Protein AF-A0A955I7Q6-F1 (afdb_monomer)

Structure (mmCIF, N/CA/C/O backbone):
data_AF-A0A955I7Q6-F1
#
_entry.id   AF-A0A955I7Q6-F1
#
loop_
_atom_site.group_PDB
_atom_site.id
_atom_site.type_symbol
_atom_site.label_atom_id
_atom_site.label_alt_id
_atom_site.label_comp_id
_atom_site.label_asym_id
_atom_site.label_entity_id
_atom_site.label_seq_id
_atom_site.pdbx_PDB_ins_code
_atom_site.Cartn_x
_atom_site.Cartn_y
_atom_site.Cartn_z
_atom_site.occupancy
_atom_site.B_iso_or_equiv
_atom_site.auth_seq_id
_atom_site.auth_comp_id
_atom_site.auth_asym_id
_atom_site.auth_atom_id
_atom_site.pdbx_PDB_model_num
ATOM 1 N N . MET A 1 1 ? -6.941 -3.533 18.475 1.00 47.69 1 MET A N 1
ATOM 2 C CA . MET A 1 1 ? -6.104 -4.207 17.464 1.00 47.69 1 MET A CA 1
ATOM 3 C C . MET A 1 1 ? -6.294 -3.415 16.191 1.00 47.69 1 MET A C 1
ATOM 5 O O . MET A 1 1 ? -7.362 -3.491 15.616 1.00 47.69 1 MET A O 1
ATOM 9 N N . GLU A 1 2 ? -5.343 -2.567 15.825 1.00 57.03 2 GLU A N 1
ATOM 10 C CA . GLU A 1 2 ? -5.448 -1.758 14.606 1.00 57.03 2 GLU A CA 1
ATOM 11 C C . GLU A 1 2 ? -4.937 -2.602 13.427 1.00 57.03 2 GLU A C 1
ATOM 13 O O . GLU A 1 2 ? -3.732 -2.698 13.203 1.00 57.03 2 GLU A O 1
ATOM 18 N N . GLN A 1 3 ? -5.847 -3.310 12.743 1.00 67.56 3 GLN A N 1
ATOM 19 C CA . GLN A 1 3 ? -5.554 -4.123 11.544 1.00 67.56 3 GLN A CA 1
ATOM 20 C C . GLN A 1 3 ? -5.811 -3.358 10.235 1.00 67.56 3 GLN A C 1
ATOM 22 O O . GLN A 1 3 ? -5.992 -3.937 9.173 1.00 67.56 3 GLN A O 1
ATOM 27 N N . ASN A 1 4 ? -5.819 -2.033 10.295 1.00 81.69 4 ASN A N 1
ATOM 28 C CA . ASN A 1 4 ? -5.998 -1.155 9.146 1.00 81.69 4 ASN A CA 1
ATOM 29 C C . ASN A 1 4 ? -4.679 -0.837 8.425 1.00 81.69 4 ASN A C 1
ATOM 31 O O . ASN A 1 4 ? -4.695 -0.203 7.376 1.00 81.69 4 ASN A O 1
ATOM 35 N N . LYS A 1 5 ? -3.524 -1.259 8.953 1.00 87.31 5 LYS A N 1
ATOM 36 C CA . LYS A 1 5 ? -2.228 -1.072 8.291 1.00 87.31 5 LYS A CA 1
ATOM 37 C C . LYS A 1 5 ? -1.844 -2.319 7.502 1.00 87.31 5 LYS A C 1
ATOM 39 O O . LYS A 1 5 ? -1.859 -3.423 8.032 1.00 87.31 5 LYS A O 1
ATOM 44 N N . LEU A 1 6 ? -1.444 -2.129 6.253 1.00 88.38 6 LEU A N 1
ATOM 45 C CA . LEU A 1 6 ? -0.985 -3.146 5.319 1.00 88.38 6 LEU A CA 1
ATOM 46 C C . LEU A 1 6 ? 0.500 -2.971 5.017 1.00 88.38 6 LEU A C 1
ATOM 48 O O . LEU A 1 6 ? 1.000 -1.856 4.865 1.00 88.38 6 LEU A O 1
ATOM 52 N N . PHE A 1 7 ? 1.204 -4.090 4.924 1.00 89.38 7 PHE A N 1
ATOM 53 C CA . PHE A 1 7 ? 2.582 -4.193 4.475 1.00 89.38 7 PHE A CA 1
ATOM 54 C C . PHE A 1 7 ? 2.597 -4.761 3.061 1.00 89.38 7 PHE A C 1
ATOM 56 O O . PHE A 1 7 ? 2.043 -5.831 2.826 1.00 89.38 7 PHE A O 1
ATOM 63 N N . VAL A 1 8 ? 3.267 -4.064 2.149 1.00 88.81 8 VAL A N 1
ATOM 64 C CA . VAL A 1 8 ? 3.472 -4.483 0.764 1.00 88.81 8 VAL A CA 1
ATOM 65 C C . VAL A 1 8 ? 4.957 -4.775 0.568 1.00 88.81 8 VAL A C 1
ATOM 67 O O . VAL A 1 8 ? 5.775 -3.861 0.629 1.00 88.81 8 VAL A O 1
ATOM 70 N N . GLY A 1 9 ? 5.324 -6.033 0.359 1.00 87.38 9 GLY A N 1
ATOM 71 C CA . GLY A 1 9 ? 6.684 -6.499 0.097 1.00 87.38 9 GLY A CA 1
ATOM 72 C C . GLY A 1 9 ? 6.904 -6.903 -1.361 1.00 87.38 9 GLY A C 1
ATOM 73 O O . GLY A 1 9 ? 5.954 -7.092 -2.115 1.00 87.38 9 GLY A O 1
ATOM 74 N N . ASN A 1 10 ? 8.176 -7.053 -1.741 1.00 87.94 10 ASN A N 1
ATOM 75 C CA . ASN A 1 10 ? 8.607 -7.427 -3.097 1.00 87.94 10 ASN A CA 1
ATOM 76 C C . ASN A 1 10 ? 8.128 -6.465 -4.201 1.00 87.94 10 ASN A C 1
ATOM 78 O O . ASN A 1 10 ? 7.917 -6.845 -5.349 1.00 87.94 10 ASN A O 1
ATOM 82 N N . VAL A 1 11 ? 7.992 -5.186 -3.851 1.00 86.06 11 VAL A N 1
ATOM 83 C CA . VAL A 1 11 ? 7.602 -4.127 -4.781 1.00 86.06 11 VAL A CA 1
ATOM 84 C C . VAL A 1 11 ? 8.784 -3.785 -5.689 1.00 86.06 11 VAL A C 1
ATOM 86 O O . VAL A 1 11 ? 9.921 -3.644 -5.221 1.00 86.06 11 VAL A O 1
ATOM 89 N N . ALA A 1 12 ? 8.532 -3.621 -6.989 1.00 83.00 12 ALA A N 1
ATOM 90 C CA . ALA A 1 12 ? 9.560 -3.198 -7.929 1.00 83.00 12 ALA A CA 1
ATOM 91 C C . ALA A 1 12 ? 10.073 -1.782 -7.608 1.00 83.00 12 ALA A C 1
ATOM 93 O O . ALA A 1 12 ? 9.367 -0.931 -7.065 1.00 83.00 12 ALA A O 1
ATOM 94 N N . TYR A 1 13 ? 11.324 -1.498 -7.974 1.00 81.38 13 TYR A N 1
ATOM 95 C CA . TYR A 1 13 ? 11.891 -0.154 -7.811 1.00 81.38 13 TYR A CA 1
ATOM 96 C C . TYR A 1 13 ? 11.155 0.894 -8.656 1.00 81.38 13 TYR A C 1
ATOM 98 O O . TYR A 1 13 ? 11.074 2.047 -8.239 1.00 81.38 13 TYR A O 1
ATOM 106 N N . ALA A 1 14 ? 10.602 0.472 -9.798 1.00 82.50 14 ALA A N 1
ATOM 107 C CA . ALA A 1 14 ? 9.807 1.304 -10.694 1.00 82.50 14 ALA A CA 1
ATOM 108 C C . ALA A 1 14 ? 8.443 1.688 -10.096 1.00 82.50 14 ALA A C 1
ATOM 110 O O . ALA A 1 14 ? 7.961 2.792 -10.333 1.00 82.50 14 ALA A O 1
ATOM 111 N N . THR A 1 15 ? 7.843 0.820 -9.278 1.00 83.00 15 THR A N 1
ATOM 112 C CA . THR A 1 15 ? 6.536 1.084 -8.675 1.00 83.00 15 THR A CA 1
ATOM 113 C C . THR A 1 15 ? 6.660 2.180 -7.616 1.00 83.00 15 THR A C 1
ATOM 115 O O . THR A 1 15 ? 7.392 2.041 -6.628 1.00 83.00 15 THR A O 1
ATOM 118 N N . THR A 1 16 ? 5.947 3.291 -7.787 1.00 86.19 16 THR A N 1
ATOM 119 C CA . THR A 1 16 ? 5.932 4.392 -6.817 1.00 86.19 16 THR A CA 1
ATOM 120 C C . THR A 1 16 ? 4.875 4.168 -5.745 1.00 86.19 16 THR A C 1
ATOM 122 O O . THR A 1 16 ? 4.004 3.302 -5.851 1.00 86.19 16 THR A O 1
ATOM 125 N N . ILE A 1 17 ? 4.968 4.950 -4.668 1.00 87.00 17 ILE A N 1
ATOM 126 C CA . ILE A 1 17 ? 3.940 4.910 -3.634 1.00 87.00 17 ILE A CA 1
ATOM 127 C C . ILE A 1 17 ? 2.590 5.380 -4.167 1.00 87.00 17 ILE A C 1
ATOM 129 O O . ILE A 1 17 ? 1.575 4.831 -3.775 1.00 87.00 17 ILE A O 1
ATOM 133 N N . GLU A 1 18 ? 2.585 6.332 -5.097 1.00 87.81 18 GLU A N 1
ATOM 134 C CA . GLU A 1 18 ? 1.373 6.876 -5.707 1.00 87.81 18 GLU A CA 1
ATOM 135 C C . GLU A 1 18 ? 0.622 5.799 -6.491 1.00 87.81 18 GLU A C 1
ATOM 137 O O . GLU A 1 18 ? -0.588 5.671 -6.338 1.00 87.81 18 GLU A O 1
ATOM 142 N N . THR A 1 19 ? 1.336 4.961 -7.252 1.00 87.00 19 THR A N 1
ATOM 143 C CA . THR A 1 19 ? 0.735 3.827 -7.969 1.00 87.00 19 THR A CA 1
ATOM 144 C C . THR A 1 19 ? 0.126 2.813 -7.010 1.00 87.00 19 THR A C 1
ATOM 146 O O . THR A 1 19 ? -0.976 2.324 -7.248 1.00 87.00 19 THR A O 1
ATOM 149 N N . LEU A 1 20 ? 0.819 2.505 -5.908 1.00 86.25 20 LEU A N 1
ATOM 150 C CA . LEU A 1 20 ? 0.267 1.632 -4.876 1.00 86.25 20 LEU A CA 1
ATOM 151 C C . LEU A 1 20 ? -0.964 2.280 -4.239 1.00 86.25 20 LEU A C 1
ATOM 153 O O . LEU A 1 20 ? -2.011 1.663 -4.185 1.00 86.25 20 LEU A O 1
ATOM 157 N N . VAL A 1 21 ? -0.895 3.539 -3.822 1.00 88.31 21 VAL A N 1
ATOM 158 C CA . VAL A 1 21 ? -2.046 4.231 -3.233 1.00 88.31 21 VAL A CA 1
ATOM 159 C C . VAL A 1 21 ? -3.234 4.230 -4.187 1.00 88.31 21 VAL A C 1
ATOM 161 O O . VAL A 1 21 ? -4.323 3.900 -3.748 1.00 88.31 21 VAL A O 1
ATOM 164 N N . ALA A 1 22 ? -3.040 4.499 -5.478 1.00 88.88 22 ALA A N 1
ATOM 165 C CA . ALA A 1 22 ? -4.110 4.439 -6.471 1.00 88.88 22 ALA A CA 1
ATOM 166 C C . ALA A 1 22 ? -4.717 3.029 -6.598 1.00 88.88 22 ALA A C 1
ATOM 168 O O . ALA A 1 22 ? -5.936 2.889 -6.573 1.00 88.88 22 ALA A O 1
ATOM 169 N N . LEU A 1 23 ? -3.880 1.986 -6.665 1.00 86.69 23 LEU A N 1
ATOM 170 C CA . LEU A 1 23 ? -4.330 0.588 -6.713 1.00 86.69 23 LEU A CA 1
ATOM 171 C C . LEU A 1 23 ? -5.125 0.195 -5.468 1.00 86.69 23 LEU A C 1
ATOM 173 O O . LEU A 1 23 ? -6.148 -0.466 -5.569 1.00 86.69 23 LEU A O 1
ATOM 177 N N . PHE A 1 24 ? -4.647 0.586 -4.292 1.00 87.31 24 PHE A N 1
ATOM 178 C CA . PHE A 1 24 ? -5.270 0.260 -3.014 1.00 87.31 24 PHE A CA 1
ATOM 179 C C . PHE A 1 24 ? -6.514 1.127 -2.749 1.00 87.31 24 PHE A C 1
ATOM 181 O O . PHE A 1 24 ? -7.467 0.650 -2.137 1.00 87.31 24 PHE A O 1
ATOM 188 N N . SER A 1 25 ? -6.544 2.353 -3.282 1.00 87.94 25 SER A N 1
ATOM 189 C CA . SER A 1 25 ? -7.673 3.284 -3.202 1.00 87.94 25 SER A CA 1
ATOM 190 C C . SER A 1 25 ? -8.919 2.799 -3.946 1.00 87.94 25 SER A C 1
ATOM 192 O O . SER A 1 25 ? -10.012 3.288 -3.671 1.00 87.94 25 SER A O 1
ATOM 194 N N . GLU A 1 26 ? -8.775 1.859 -4.883 1.00 88.31 26 GLU A N 1
ATOM 195 C CA . GLU A 1 26 ? -9.901 1.217 -5.573 1.00 88.31 26 GLU A CA 1
ATOM 196 C C 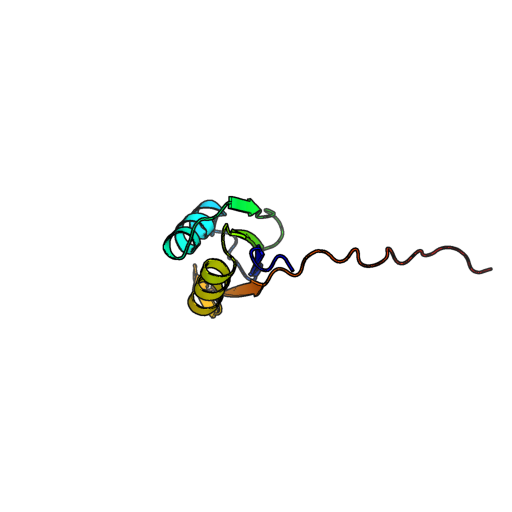. GLU A 1 26 ? -10.683 0.271 -4.645 1.00 88.31 26 GLU A C 1
ATOM 198 O O . GLU A 1 26 ? -11.884 0.075 -4.819 1.00 88.31 26 GLU A O 1
ATOM 203 N N . TYR A 1 27 ? -10.014 -0.277 -3.627 1.00 87.62 27 TYR A N 1
ATOM 204 C CA . TYR A 1 27 ? -10.598 -1.220 -2.671 1.00 87.62 27 TYR A CA 1
ATOM 205 C C . TYR A 1 27 ? -11.053 -0.542 -1.373 1.00 87.62 27 TYR A C 1
ATOM 207 O O . TYR A 1 27 ? -11.922 -1.078 -0.690 1.00 87.62 27 TYR A O 1
ATOM 215 N N . GLY A 1 28 ? -10.496 0.625 -1.027 1.00 86.06 28 GLY A N 1
ATOM 216 C CA . GLY A 1 28 ? -10.921 1.402 0.138 1.00 86.06 28 GLY A CA 1
ATOM 217 C C . GLY A 1 28 ? -10.150 2.698 0.363 1.00 86.06 28 GLY A C 1
ATOM 218 O O . GLY A 1 28 ? -9.215 3.023 -0.356 1.00 86.06 28 GLY A O 1
ATOM 219 N N . GLU A 1 29 ? -10.531 3.452 1.394 1.00 88.50 29 GLU A N 1
ATOM 220 C CA . GLU A 1 29 ? -9.940 4.768 1.675 1.00 88.50 29 GLU A CA 1
ATOM 221 C C . GLU A 1 29 ? -8.588 4.646 2.401 1.00 88.50 29 GLU A C 1
ATOM 223 O O . GLU A 1 29 ? -8.518 4.195 3.549 1.00 88.50 29 GLU A O 1
ATOM 228 N N . VAL A 1 30 ? -7.512 5.078 1.733 1.00 89.25 30 VAL A N 1
ATOM 229 C CA . VAL A 1 30 ? -6.149 5.142 2.285 1.00 89.25 30 VAL A CA 1
ATOM 230 C C . VAL A 1 30 ? -5.971 6.433 3.087 1.00 89.25 30 VAL A C 1
ATOM 232 O O . VAL A 1 30 ? -6.132 7.529 2.559 1.00 89.25 30 VAL A O 1
ATOM 235 N N . THR A 1 31 ? -5.603 6.309 4.361 1.00 88.56 31 THR A N 1
ATOM 236 C CA . THR A 1 31 ? -5.352 7.436 5.274 1.00 88.56 31 THR A CA 1
ATOM 237 C C . THR A 1 31 ? -3.881 7.831 5.324 1.00 88.56 31 THR A C 1
ATOM 239 O O . THR A 1 31 ? -3.559 9.012 5.411 1.00 88.56 31 THR A O 1
ATOM 242 N N . GLU A 1 32 ? -2.973 6.858 5.247 1.00 87.19 32 GLU A N 1
ATOM 243 C CA . GLU A 1 32 ? -1.531 7.096 5.289 1.00 87.19 32 GLU A CA 1
ATOM 244 C C . GLU A 1 32 ? -0.819 6.143 4.332 1.00 87.19 32 GLU A C 1
ATOM 246 O O . GLU A 1 32 ? -1.188 4.980 4.192 1.00 87.19 32 GLU A O 1
ATOM 251 N N . SER A 1 33 ? 0.239 6.616 3.683 1.00 87.62 33 SER A N 1
ATOM 252 C CA . SER A 1 33 ? 1.098 5.768 2.867 1.00 87.62 33 SER A CA 1
ATOM 253 C C . SER A 1 33 ? 2.558 6.099 3.138 1.00 87.62 33 SER A C 1
ATOM 255 O O . SER A 1 33 ? 2.957 7.260 3.205 1.00 87.62 33 SER A O 1
ATOM 257 N N . TYR A 1 34 ? 3.373 5.065 3.333 1.00 86.81 34 TYR A N 1
ATOM 258 C CA . TYR A 1 34 ? 4.799 5.207 3.590 1.00 86.81 34 TYR A CA 1
ATOM 259 C C . TYR A 1 34 ? 5.622 4.178 2.810 1.00 86.81 34 TYR A C 1
ATOM 261 O O . TYR A 1 34 ? 5.541 2.977 3.057 1.00 86.81 34 TYR A O 1
ATOM 269 N N . LYS A 1 35 ? 6.471 4.643 1.890 1.00 85.06 35 LYS A N 1
ATOM 270 C CA . LYS A 1 35 ? 7.361 3.801 1.080 1.00 85.06 35 LYS A CA 1
ATOM 271 C C . LYS A 1 35 ? 8.803 4.267 1.255 1.00 85.06 35 LYS A C 1
ATOM 273 O O . LYS A 1 35 ? 9.177 5.304 0.710 1.00 85.06 35 LYS A O 1
ATOM 278 N N . PRO A 1 36 ? 9.653 3.509 1.959 1.00 82.31 36 PRO A N 1
ATOM 279 C CA . PRO A 1 36 ? 11.073 3.806 1.981 1.00 82.31 36 PRO A CA 1
ATOM 280 C C . PRO A 1 36 ? 11.719 3.476 0.633 1.00 82.31 36 PRO A C 1
ATOM 282 O O . PRO A 1 36 ? 11.637 2.360 0.119 1.00 82.31 36 PRO A O 1
ATOM 285 N N . GLN A 1 37 ? 12.432 4.458 0.090 1.00 70.94 37 GLN A N 1
ATOM 286 C CA . GLN A 1 37 ? 13.032 4.429 -1.247 1.00 70.94 37 GLN A CA 1
ATOM 287 C C . GLN A 1 37 ? 14.080 3.313 -1.444 1.00 70.94 37 GLN A C 1
ATOM 289 O O . GLN A 1 37 ? 14.362 2.922 -2.571 1.00 70.94 37 GLN A O 1
ATOM 294 N N . ALA A 1 38 ? 14.635 2.766 -0.358 1.00 65.75 38 ALA A N 1
ATOM 295 C CA . ALA A 1 38 ? 15.801 1.879 -0.386 1.00 65.75 38 ALA A CA 1
ATOM 296 C C . ALA A 1 38 ? 15.493 0.384 -0.177 1.00 65.75 38 ALA A C 1
ATOM 298 O O . ALA A 1 38 ? 16.419 -0.399 0.023 1.00 65.75 38 ALA A O 1
ATOM 299 N N . LYS A 1 39 ? 14.216 -0.021 -0.126 1.00 69.38 39 LYS A N 1
ATOM 300 C CA . LYS A 1 39 ? 13.879 -1.279 0.559 1.00 69.38 39 LYS A CA 1
ATOM 301 C C . LYS A 1 39 ? 12.827 -2.175 -0.106 1.00 69.38 39 LYS A C 1
ATOM 303 O O . LYS A 1 39 ? 12.528 -3.227 0.441 1.00 69.38 3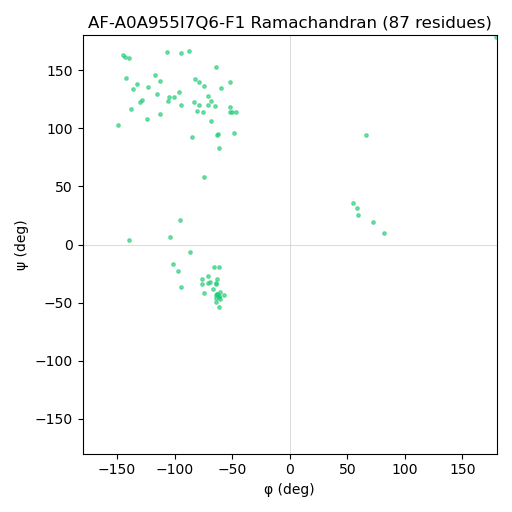9 LYS A O 1
ATOM 308 N N . GLY A 1 40 ? 12.328 -1.816 -1.294 1.00 82.56 40 GLY A N 1
ATOM 309 C CA . GLY A 1 40 ? 11.432 -2.687 -2.079 1.00 82.56 40 GLY A CA 1
ATOM 310 C C . GLY A 1 40 ? 10.138 -3.071 -1.351 1.00 82.56 40 GLY A C 1
ATOM 311 O O . GLY A 1 40 ? 9.568 -4.129 -1.606 1.00 82.56 40 GLY A O 1
ATOM 312 N N . PHE A 1 41 ? 9.700 -2.238 -0.405 1.00 87.19 41 PHE A N 1
ATOM 313 C CA . PHE A 1 41 ? 8.475 -2.439 0.354 1.00 87.19 41 PHE A CA 1
ATOM 314 C C . PHE A 1 41 ? 7.771 -1.109 0.622 1.00 87.19 41 PHE A C 1
ATOM 316 O O . PHE A 1 41 ? 8.396 -0.047 0.565 1.00 87.19 41 PHE A O 1
ATOM 323 N N . ALA A 1 42 ? 6.485 -1.175 0.947 1.00 88.25 42 ALA A N 1
ATOM 324 C CA . ALA A 1 42 ? 5.648 -0.047 1.321 1.00 88.25 42 ALA A CA 1
ATOM 325 C C . ALA A 1 42 ? 4.705 -0.419 2.473 1.00 88.25 42 ALA A C 1
ATOM 327 O O . ALA A 1 42 ? 4.443 -1.590 2.737 1.00 88.25 42 ALA A O 1
ATOM 328 N N . PHE A 1 43 ? 4.194 0.596 3.152 1.00 88.81 43 PHE A N 1
ATOM 329 C CA . PHE A 1 43 ? 3.158 0.495 4.163 1.00 88.81 43 PHE A CA 1
ATOM 330 C C . PHE A 1 43 ? 1.986 1.379 3.763 1.00 88.81 43 PHE A C 1
ATOM 332 O O . PHE A 1 43 ? 2.191 2.525 3.364 1.00 88.81 43 PHE A O 1
ATOM 339 N N . ILE A 1 44 ? 0.773 0.857 3.886 1.00 88.88 44 ILE A N 1
ATOM 340 C CA . ILE A 1 44 ? -0.461 1.564 3.544 1.00 88.88 44 ILE A CA 1
ATOM 341 C C . ILE A 1 44 ? -1.409 1.428 4.723 1.00 88.88 44 ILE A C 1
ATOM 343 O O . ILE A 1 44 ? -1.710 0.320 5.141 1.00 88.88 44 ILE A O 1
ATOM 347 N N . THR A 1 45 ? -1.861 2.539 5.278 1.00 88.50 45 THR A N 1
ATOM 348 C CA . THR A 1 45 ? -2.871 2.573 6.332 1.00 88.50 45 THR A CA 1
ATOM 349 C C . THR A 1 45 ? -4.207 2.920 5.698 1.00 88.50 45 THR A C 1
ATOM 351 O O . THR A 1 45 ? -4.322 3.915 4.987 1.00 88.50 45 THR A O 1
ATOM 354 N N . PHE A 1 46 ? -5.213 2.101 5.958 1.00 89.44 46 PHE A N 1
ATOM 355 C CA . PHE A 1 46 ? -6.595 2.312 5.567 1.00 89.44 46 PHE A CA 1
ATOM 356 C C . PHE A 1 46 ? -7.391 2.975 6.685 1.00 89.44 46 PHE A C 1
ATOM 358 O O . PHE A 1 46 ? -6.989 3.016 7.854 1.00 89.44 46 PHE A O 1
ATOM 365 N N . LYS A 1 47 ? -8.563 3.480 6.314 1.00 88.25 47 LYS A N 1
ATOM 366 C CA . LYS A 1 47 ? -9.567 3.957 7.260 1.00 88.25 47 LYS A CA 1
ATOM 367 C C . LYS A 1 47 ? -10.289 2.818 7.973 1.00 88.25 47 LYS A C 1
ATOM 369 O O . LYS A 1 47 ? -10.474 2.903 9.182 1.00 88.25 47 LYS A O 1
ATOM 374 N N . ASN A 1 48 ? -10.643 1.760 7.243 1.00 87.50 48 ASN A N 1
ATOM 375 C CA . ASN A 1 48 ? -11.332 0.585 7.779 1.00 87.50 48 ASN A CA 1
ATOM 376 C C . ASN A 1 48 ? -10.467 -0.670 7.635 1.00 87.50 48 ASN A C 1
ATOM 378 O O . ASN A 1 48 ? -9.748 -0.835 6.649 1.00 87.50 48 ASN A O 1
ATOM 382 N N . GLU A 1 49 ? -10.574 -1.583 8.600 1.00 85.81 49 GLU A N 1
ATOM 383 C CA . GLU A 1 49 ? -9.899 -2.886 8.539 1.00 85.81 49 GLU A CA 1
ATOM 384 C C . GLU A 1 49 ? -10.516 -3.828 7.494 1.00 85.81 49 GLU A C 1
ATOM 386 O O . GLU A 1 49 ? -9.789 -4.580 6.852 1.00 85.81 49 GLU A O 1
ATOM 391 N N . GLU A 1 50 ? -11.832 -3.754 7.263 1.00 87.88 50 GLU A N 1
ATOM 392 C CA . GLU A 1 50 ? -12.515 -4.600 6.273 1.00 87.88 50 GLU A CA 1
ATOM 393 C C . GLU A 1 50 ? -12.027 -4.318 4.849 1.00 87.88 50 GLU A C 1
ATOM 395 O O . GLU A 1 50 ? -11.766 -5.240 4.075 1.00 87.88 50 GLU A O 1
ATOM 400 N N . ASP A 1 51 ? -11.866 -3.037 4.513 1.00 88.44 51 ASP A N 1
ATOM 401 C CA . ASP A 1 51 ? -11.344 -2.621 3.214 1.00 88.44 51 ASP A CA 1
ATOM 402 C C . ASP A 1 51 ? -9.873 -3.031 3.060 1.00 88.44 51 ASP A C 1
ATOM 404 O O . ASP A 1 51 ? -9.458 -3.507 2.002 1.00 88.44 51 ASP A O 1
ATOM 408 N N . ALA A 1 52 ? -9.096 -2.923 4.143 1.00 86.69 52 ALA A N 1
ATOM 409 C CA . ALA A 1 52 ? -7.703 -3.350 4.173 1.00 86.69 52 ALA A CA 1
ATOM 410 C C . ALA A 1 52 ? -7.561 -4.864 3.933 1.00 86.69 52 ALA A C 1
ATOM 412 O O . ALA A 1 52 ? -6.701 -5.289 3.160 1.00 86.69 52 ALA A O 1
ATOM 413 N N . ALA A 1 53 ? -8.414 -5.681 4.558 1.00 86.81 53 ALA A N 1
ATOM 414 C CA . ALA A 1 53 ? -8.431 -7.129 4.371 1.00 86.81 53 ALA A CA 1
ATOM 415 C C . ALA A 1 53 ? -8.792 -7.510 2.926 1.00 86.81 53 ALA A C 1
ATOM 417 O O . ALA A 1 53 ? -8.072 -8.287 2.301 1.00 86.81 53 ALA A O 1
ATOM 418 N N . LYS A 1 54 ? -9.826 -6.886 2.346 1.00 88.62 54 LYS A N 1
ATOM 419 C CA . LYS A 1 54 ? -10.207 -7.112 0.940 1.00 88.62 54 LYS A CA 1
ATOM 420 C C . LYS A 1 54 ? -9.091 -6.732 -0.028 1.00 88.62 54 LYS A C 1
ATOM 422 O O . LYS A 1 54 ? -8.764 -7.509 -0.924 1.00 88.62 54 LYS A O 1
ATOM 427 N N . ALA A 1 55 ? -8.494 -5.554 0.159 1.00 88.00 55 ALA A N 1
ATOM 428 C CA . ALA A 1 55 ? -7.384 -5.089 -0.667 1.00 88.00 55 ALA A CA 1
ATOM 429 C C . ALA A 1 55 ? -6.186 -6.039 -0.565 1.00 88.00 55 ALA A C 1
ATOM 431 O O . ALA A 1 55 ? -5.546 -6.348 -1.566 1.00 88.00 55 ALA A O 1
ATOM 432 N N . MET A 1 56 ? -5.896 -6.537 0.638 1.00 87.62 56 MET A N 1
ATOM 433 C CA . MET A 1 56 ? -4.844 -7.519 0.858 1.00 87.62 56 MET A CA 1
ATOM 434 C C . MET A 1 56 ? -5.103 -8.814 0.114 1.00 87.62 56 MET A C 1
ATOM 436 O O . MET A 1 56 ? -4.228 -9.243 -0.621 1.00 87.62 56 MET A O 1
ATOM 440 N N . GLU A 1 57 ? -6.263 -9.437 0.282 1.00 88.00 57 GLU A N 1
ATOM 441 C CA . GLU A 1 57 ? -6.545 -10.720 -0.365 1.00 88.00 57 GLU A CA 1
ATOM 442 C C . GLU A 1 57 ? -6.576 -10.598 -1.894 1.00 88.00 57 GLU A C 1
ATOM 444 O O . GLU A 1 57 ? -6.129 -11.508 -2.588 1.00 88.00 57 GLU A O 1
ATOM 449 N N . ALA A 1 58 ? -7.031 -9.458 -2.423 1.00 88.38 58 ALA A N 1
ATOM 450 C CA . ALA A 1 58 ? -7.074 -9.200 -3.860 1.00 88.38 58 ALA A CA 1
ATOM 451 C C . ALA A 1 58 ? -5.703 -8.856 -4.475 1.00 88.38 58 ALA A C 1
ATOM 453 O O . ALA A 1 58 ? -5.450 -9.174 -5.638 1.00 88.38 58 ALA A O 1
ATOM 454 N N . LEU A 1 59 ? -4.826 -8.173 -3.728 1.00 86.81 59 LEU A N 1
ATOM 455 C CA . LEU A 1 59 ? -3.533 -7.687 -4.230 1.00 86.81 59 LEU A CA 1
ATOM 456 C C . LEU A 1 59 ? -2.343 -8.555 -3.797 1.00 86.81 59 LEU A C 1
ATOM 458 O O . LEU A 1 59 ? -1.272 -8.450 -4.393 1.00 86.81 59 LEU A O 1
ATOM 462 N N . ASN A 1 60 ? -2.494 -9.404 -2.781 1.00 89.75 60 ASN A N 1
ATOM 463 C CA . ASN A 1 60 ? -1.456 -10.330 -2.339 1.00 89.75 60 ASN A CA 1
ATOM 464 C C . ASN A 1 60 ? -1.220 -11.421 -3.389 1.00 89.75 60 ASN A C 1
ATOM 466 O O . ASN A 1 60 ? -2.138 -12.150 -3.751 1.00 89.75 60 ASN A O 1
ATOM 470 N N . GLY A 1 61 ? 0.022 -11.555 -3.850 1.00 87.06 61 GLY A N 1
ATOM 471 C CA . GLY A 1 61 ? 0.384 -12.481 -4.922 1.00 87.06 61 GLY A CA 1
ATOM 472 C C . GLY A 1 61 ? 0.093 -11.933 -6.323 1.00 87.06 61 GLY A C 1
ATOM 473 O O . GLY A 1 61 ? 0.157 -12.675 -7.300 1.00 87.06 61 GLY A O 1
ATOM 474 N N . LYS A 1 62 ? -0.247 -10.643 -6.455 1.00 86.50 62 LYS A N 1
ATOM 475 C CA . LYS A 1 62 ? -0.482 -10.033 -7.766 1.00 86.50 62 LYS A CA 1
ATOM 476 C C . LYS A 1 62 ? 0.843 -9.693 -8.445 1.00 86.50 62 LYS A C 1
ATOM 478 O O . LYS A 1 62 ? 1.756 -9.170 -7.813 1.00 86.50 62 LYS A O 1
ATOM 483 N N . GLU A 1 63 ? 0.940 -9.924 -9.748 1.00 86.88 63 GLU A N 1
ATOM 484 C CA . GLU A 1 63 ? 2.095 -9.485 -10.531 1.00 86.88 63 GLU A CA 1
ATOM 485 C C . GLU A 1 63 ? 1.994 -7.980 -10.849 1.00 86.88 63 GLU A C 1
ATOM 487 O O . GLU A 1 63 ? 1.035 -7.520 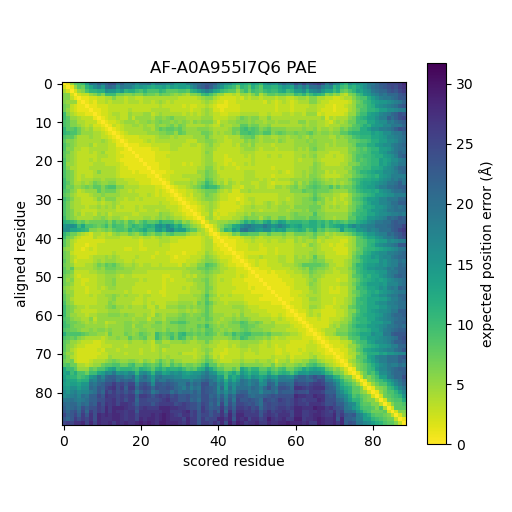-11.473 1.00 86.88 63 GLU A O 1
ATOM 492 N N . VAL A 1 64 ? 2.981 -7.203 -10.399 1.00 81.50 64 VAL A N 1
ATOM 493 C CA . VAL A 1 64 ? 3.136 -5.767 -10.663 1.00 81.50 64 VAL A CA 1
ATOM 494 C C . VAL A 1 64 ? 4.549 -5.533 -11.185 1.00 81.50 64 VAL A C 1
ATOM 496 O O . VAL A 1 64 ? 5.523 -5.926 -10.545 1.00 81.50 64 VAL A O 1
ATOM 499 N N . ASP A 1 65 ? 4.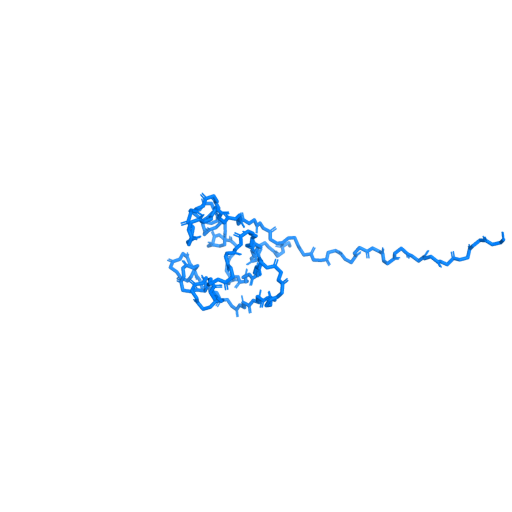675 -4.913 -12.361 1.00 79.44 65 ASP A N 1
ATOM 500 C CA . ASP A 1 65 ? 5.975 -4.656 -13.005 1.00 79.44 65 ASP A CA 1
ATOM 501 C C . ASP A 1 65 ? 6.835 -5.935 -13.185 1.00 79.44 65 ASP A C 1
ATOM 503 O O . ASP A 1 65 ? 8.060 -5.911 -13.044 1.00 79.44 65 ASP A O 1
ATOM 507 N N . GLY A 1 66 ? 6.190 -7.077 -13.465 1.00 83.31 66 GLY A N 1
ATOM 508 C 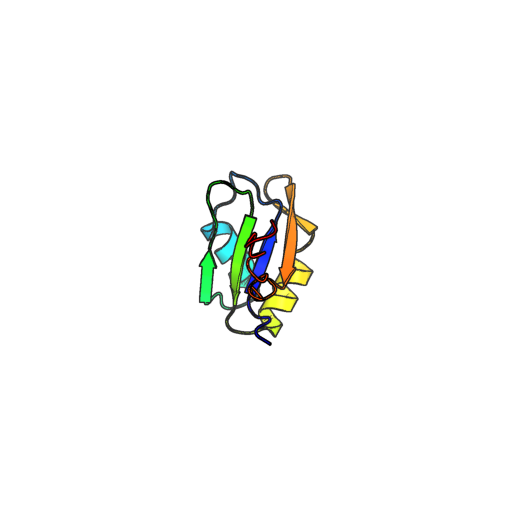CA . GLY A 1 66 ? 6.857 -8.376 -13.639 1.00 83.31 66 GLY A CA 1
ATOM 509 C C . GLY A 1 66 ? 7.388 -8.990 -12.339 1.00 83.31 66 GLY A C 1
ATOM 510 O O . GLY A 1 66 ? 8.291 -9.828 -12.370 1.00 83.31 66 GLY A O 1
ATOM 511 N N . ARG A 1 67 ? 6.883 -8.540 -11.182 1.00 84.06 67 ARG A N 1
ATOM 512 C CA . ARG A 1 67 ? 7.199 -9.096 -9.863 1.00 84.06 67 ARG A CA 1
ATOM 513 C C . ARG A 1 67 ? 5.936 -9.332 -9.058 1.00 84.06 67 ARG A C 1
ATOM 515 O O . ARG A 1 67 ? 5.046 -8.492 -9.018 1.00 84.06 67 ARG A O 1
ATOM 522 N N . GLU A 1 68 ? 5.889 -10.460 -8.372 1.00 89.19 68 GLU A N 1
ATOM 523 C CA . GLU A 1 68 ? 4.774 -10.803 -7.498 1.00 89.19 68 GLU A CA 1
ATOM 524 C C . GLU A 1 68 ? 4.855 -9.994 -6.195 1.00 89.19 68 GLU A C 1
ATOM 526 O O . GLU A 1 68 ? 5.806 -10.146 -5.426 1.00 89.19 68 GLU A O 1
ATOM 531 N N . ILE A 1 69 ? 3.900 -9.098 -5.947 1.00 89.88 69 ILE A N 1
ATOM 532 C CA . ILE A 1 69 ? 3.866 -8.318 -4.707 1.00 89.88 69 ILE A CA 1
ATOM 533 C C . ILE A 1 69 ? 3.224 -9.130 -3.585 1.00 89.88 69 ILE A C 1
ATOM 535 O O . ILE A 1 69 ? 2.242 -9.838 -3.784 1.00 89.88 69 ILE A O 1
ATOM 539 N N . PHE A 1 70 ? 3.749 -8.988 -2.372 1.00 88.56 70 PHE A N 1
ATOM 540 C CA . PHE A 1 70 ? 3.185 -9.628 -1.185 1.00 88.56 70 PHE A CA 1
ATOM 541 C C . PHE A 1 70 ? 2.478 -8.589 -0.337 1.00 88.56 70 PHE A C 1
ATOM 543 O O . PHE A 1 70 ? 3.114 -7.629 0.086 1.00 88.56 70 PHE A O 1
ATOM 550 N N . VAL A 1 71 ? 1.196 -8.784 -0.048 1.00 90.12 71 VAL A N 1
ATOM 551 C CA . VAL A 1 71 ? 0.421 -7.872 0.799 1.00 90.12 71 VAL A CA 1
ATOM 552 C C . VAL A 1 71 ? 0.010 -8.613 2.062 1.00 90.12 71 VAL A C 1
ATOM 554 O O . VAL A 1 71 ? -0.506 -9.723 1.993 1.00 90.12 71 VAL A O 1
ATOM 557 N N . ASN A 1 72 ? 0.264 -8.031 3.232 1.00 87.25 72 ASN A N 1
ATOM 558 C CA . ASN A 1 72 ? -0.056 -8.656 4.515 1.00 87.25 72 ASN A CA 1
ATOM 559 C C . ASN A 1 72 ? -0.487 -7.620 5.560 1.00 87.25 72 ASN A C 1
ATOM 561 O O . ASN A 1 72 ? -0.204 -6.433 5.397 1.00 87.25 72 ASN A O 1
ATOM 565 N N . VAL A 1 73 ? -1.133 -8.045 6.653 1.00 85.19 73 VAL A N 1
ATOM 566 C CA . VAL A 1 73 ? -1.486 -7.137 7.758 1.00 85.19 73 VAL A CA 1
ATOM 567 C C . VAL A 1 73 ? -0.174 -6.655 8.369 1.00 85.19 73 VAL A C 1
ATOM 569 O O . VAL A 1 73 ? 0.626 -7.450 8.875 1.00 85.19 73 VAL A O 1
ATOM 572 N N . ALA A 1 74 ? 0.072 -5.349 8.335 1.00 81.69 74 ALA A N 1
ATOM 573 C CA . ALA A 1 74 ? 1.187 -4.772 9.055 1.00 81.69 74 ALA A CA 1
ATOM 574 C C . ALA A 1 74 ? 0.884 -4.910 10.543 1.00 81.69 74 ALA A C 1
ATOM 576 O O . ALA A 1 74 ? 0.039 -4.210 11.099 1.00 81.69 74 ALA A O 1
ATOM 577 N N . ARG A 1 75 ? 1.583 -5.837 11.200 1.00 68.69 75 ARG A N 1
ATOM 578 C CA . ARG A 1 75 ? 1.494 -5.929 12.651 1.00 68.69 75 ARG A CA 1
ATOM 579 C C . ARG A 1 75 ? 1.947 -4.594 13.239 1.00 68.69 75 ARG A C 1
ATOM 581 O O . ARG A 1 75 ? 2.979 -4.074 12.790 1.00 68.69 75 ARG A O 1
ATOM 588 N N . PRO A 1 76 ? 1.216 -4.044 14.227 1.00 60.06 76 PRO A N 1
ATOM 589 C CA . PRO A 1 76 ? 1.717 -2.903 14.965 1.00 60.06 76 PRO A CA 1
ATOM 590 C C . PRO A 1 76 ? 3.112 -3.271 15.451 1.00 60.06 76 PRO A C 1
ATOM 592 O O . PRO A 1 76 ? 3.375 -4.425 15.808 1.00 60.06 76 PRO A O 1
ATOM 595 N N . ARG A 1 77 ? 4.023 -2.303 15.389 1.00 49.09 77 ARG A N 1
ATOM 596 C CA . ARG A 1 77 ? 5.335 -2.417 16.008 1.00 49.09 77 ARG A CA 1
ATOM 597 C C . ARG A 1 77 ? 5.086 -2.579 17.505 1.00 49.09 77 ARG A C 1
ATOM 599 O O . ARG A 1 77 ? 5.132 -1.604 18.240 1.00 49.09 77 ARG A O 1
ATOM 606 N N . GLU A 1 78 ? 4.814 -3.804 17.947 1.00 47.69 78 GLU A N 1
ATOM 607 C CA . GLU A 1 78 ? 5.187 -4.220 19.280 1.00 47.69 78 GLU A CA 1
ATOM 608 C C . GLU A 1 78 ? 6.665 -3.872 19.333 1.00 47.69 78 GLU A C 1
ATOM 610 O O . GLU A 1 78 ? 7.455 -4.287 18.472 1.00 47.69 78 GLU A O 1
ATOM 615 N N . GLU A 1 79 ? 6.975 -2.916 20.199 1.00 46.12 79 GLU A N 1
ATOM 616 C CA . GLU A 1 79 ? 8.320 -2.520 20.531 1.00 46.12 79 GLU A CA 1
ATOM 617 C C . GLU A 1 79 ? 9.062 -3.818 20.808 1.00 46.12 79 GLU A C 1
ATOM 619 O O . GLU A 1 79 ? 8.929 -4.389 21.884 1.00 46.12 79 GLU A O 1
ATOM 624 N N . ARG A 1 80 ? 9.768 -4.356 19.797 1.00 46.66 80 ARG A N 1
ATOM 625 C CA . ARG A 1 80 ? 10.708 -5.447 20.023 1.00 46.66 80 ARG A CA 1
ATOM 626 C C . ARG A 1 80 ? 11.533 -4.911 21.177 1.00 46.66 80 ARG A C 1
ATOM 628 O O . ARG A 1 80 ? 12.147 -3.858 20.946 1.00 46.66 80 ARG A O 1
ATOM 635 N N . PRO A 1 81 ? 11.482 -5.521 22.379 1.00 49.25 81 PRO A N 1
ATOM 636 C CA . PRO A 1 81 ? 12.217 -4.994 23.508 1.00 49.25 81 PRO A CA 1
ATOM 637 C C . PRO A 1 81 ? 13.622 -4.833 22.971 1.00 49.25 81 PRO A C 1
ATOM 639 O O . PRO A 1 81 ? 14.182 -5.795 22.425 1.00 49.25 81 PRO A O 1
ATOM 642 N N . ARG A 1 82 ? 14.109 -3.582 22.950 1.00 51.97 82 ARG A N 1
ATOM 643 C CA . ARG A 1 82 ? 15.499 -3.302 22.609 1.00 51.97 82 ARG A CA 1
ATOM 644 C C . ARG A 1 82 ? 16.248 -4.320 23.439 1.00 51.97 82 ARG A C 1
ATOM 646 O O . ARG A 1 82 ? 16.075 -4.338 24.654 1.00 51.97 82 ARG A O 1
ATOM 653 N N . ARG A 1 83 ? 16.900 -5.273 22.771 1.00 56.72 83 ARG A N 1
ATOM 654 C CA . ARG A 1 83 ? 17.713 -6.274 23.442 1.00 56.72 83 ARG A CA 1
ATOM 655 C C . ARG A 1 83 ? 18.780 -5.420 24.100 1.00 56.72 83 ARG A C 1
ATOM 657 O O . ARG A 1 83 ? 19.673 -4.932 23.414 1.00 56.72 83 ARG A O 1
ATOM 664 N N . ASP A 1 84 ? 18.535 -5.090 25.358 1.00 56.66 84 ASP A N 1
ATOM 665 C CA . ASP A 1 84 ? 19.427 -4.351 26.213 1.00 56.66 84 ASP A CA 1
ATOM 666 C C . ASP A 1 84 ? 20.631 -5.273 26.329 1.00 56.66 84 ASP A C 1
ATOM 668 O O . ASP A 1 84 ? 20.626 -6.267 27.052 1.00 56.66 84 ASP A O 1
ATOM 672 N N . PHE A 1 85 ? 21.613 -5.043 25.459 1.00 60.09 85 PHE A N 1
ATOM 673 C CA . PHE A 1 85 ? 22.956 -5.574 25.610 1.00 60.09 85 PHE A CA 1
ATOM 674 C C . PHE A 1 85 ? 23.624 -4.747 26.715 1.00 60.09 85 PHE A C 1
ATOM 676 O O . PHE A 1 85 ? 24.614 -4.061 26.485 1.00 60.09 85 PHE A O 1
ATOM 683 N N . GLY A 1 86 ? 22.998 -4.767 27.889 1.00 69.19 86 GLY A N 1
ATOM 684 C CA . GLY A 1 86 ? 23.534 -4.316 29.148 1.00 69.19 86 GLY A CA 1
ATOM 685 C C . GLY A 1 86 ? 24.125 -5.521 29.865 1.00 69.19 86 GLY A C 1
ATOM 686 O O . GLY A 1 86 ? 23.443 -6.510 30.134 1.00 69.19 86 GLY A O 1
ATOM 687 N N . ASP A 1 87 ? 25.422 -5.415 30.136 1.00 68.62 87 ASP A N 1
ATOM 688 C CA . ASP A 1 87 ? 26.009 -5.877 31.389 1.00 68.62 87 ASP A CA 1
ATOM 689 C C . ASP A 1 87 ? 25.987 -7.385 31.659 1.00 68.62 87 ASP A C 1
ATOM 691 O O . ASP A 1 87 ? 25.076 -7.882 32.313 1.00 68.62 87 ASP A O 1
ATOM 695 N N . ARG A 1 88 ? 27.077 -8.092 31.311 1.00 65.25 88 ARG A N 1
ATOM 696 C CA . ARG A 1 88 ? 27.660 -9.117 32.205 1.00 65.25 88 ARG A CA 1
ATOM 697 C C . ARG A 1 88 ? 29.179 -9.261 32.036 1.00 65.25 88 ARG A C 1
ATOM 699 O O . ARG A 1 88 ? 29.633 -9.900 31.095 1.00 65.25 88 ARG A O 1
ATOM 706 N N . ASN A 1 89 ? 29.868 -8.671 33.020 1.00 62.72 89 ASN A N 1
ATOM 707 C CA . ASN A 1 89 ? 31.010 -9.165 33.809 1.00 62.72 89 ASN A CA 1
ATOM 708 C C . ASN A 1 89 ? 32.214 -9.795 33.096 1.00 62.72 89 ASN A C 1
ATOM 710 O O . ASN A 1 89 ? 32.140 -11.005 32.787 1.00 62.72 89 ASN A O 1
#

pLDDT: mean 80.2, std 12.72, range [46.12, 90.12]

InterPro domains:
  IPR000504 RNA recognition motif domain [PF00076] (6-69)
  IPR000504 RNA recognition motif domain [PS50102] (4-76)
  IPR000504 RNA recognition motif domain [SM00360] (5-72)
  IPR012677 Nucleotide-binding alpha-beta plait domain superfamily [G3DSA:3.30.70.330] (1-89)
  IPR035979 RNA-binding domain superfamily [SSF54928] (3-83)
  IPR052462 SRA stem-loop-interacting RNA-binding protein/Glycine-rich RNA-binding-like [PTHR48027] (3-81)

Radius of gyration: 15.3 Å; Cα contacts (8 Å, |Δi|>4): 154; chains: 1; bounding box: 44×20×47 Å

Sequence (89 aa):
MEQNKLFVGNVAYATTIETLVALFSEYGEVTESYKPQAKGFAFITFKNEEDAAKAMEALNGKEVDGREIFVNVARPREERPRRDFGDRN

Mean predicted aligned error: 8.51 Å

Nearest PDB structures (foldseek):
  5ifm-assembly5_J  TM=9.540E-01  e=2.212E-08  Homo sapiens
  3sde-assembly1_B  TM=9.494E-01  e=4.038E-08  Homo sapiens
  5wpa-assembly1_A  TM=9.410E-01  e=1.101E-07  Homo sapiens
  7lrq-assembly1_B  TM=9.465E-01  e=1.439E-07  Homo sapiens
  6n7r-assembly1_F  TM=9.509E-01  e=3.212E-07  Saccharomyces cerevisiae S288C

Organism: NCBI:txid2099670

Foldseek 3Di:
DQQQKKKKAQADLPDDQVNVCVLLVVLAAWPDKADDNPHRMIMTGGPDNVSLVVSQVVQAQDQDPNTGMHMDRDDPCPPPPPPPPDDDD

Secondary structure (DSSP, 8-state):
----EEEEES--SS--HHHHHHHHHTTS-EEEEE--TTSS-EEEEES-HHHHHHHHHHHTTEEETTEEEEEEE----------------

Solvent-accessible surface area (backbone atoms only — not comparable to full-atom values): 5151 Å² total; per-residue (Å²): 132,75,57,20,29,33,31,36,36,59,41,46,89,84,62,49,64,66,59,49,50,56,62,46,45,76,51,32,61,68,72,46,78,50,59,58,92,88,66,39,36,36,36,40,27,32,74,43,42,70,33,36,51,53,36,27,69,72,45,35,68,34,74,46,94,92,30,57,22,41,40,42,75,33,70,72,82,69,76,68,72,75,79,71,88,66,86,85,135

=== Feature glossary ===
A reading guide for the features in this record.

Start from the sequence.

  · Sequence gives the chain of amino acids in standard one-letter code (A=alanine, C=cysteine, …, Y=tyrosine), read N→C. It is the only feature that is directly encoded by the gene; all structural features are derived from the folded form of this sequence.

Fold it, and you get atomic coordinates and the backbone conformation that goes with them.

  · The mmCIF table is the protein's shape written out atom by atom. For each backbone N, Cα, C, and carbonyl O, it records an (x, y, z) coordinate triple in Å plus the residue type, chain letter, and residue number.

  · Backbone dihedral angles. Every residue except chain termini has a φ (preceding-C → N → Cα → C) and a ψ (N → Cα → C → next-N). They are reported in degrees following the IUPAC sign convention. Secondary structure is essentially a statement about which (φ, ψ) basin each residue occupies.

  · DSSP 8-state secondary structure assigns each residue one of H (α-helix), G (3₁₀-helix), I (π-helix), E (extended β-strand), B (isolated β-bridge), T (hydrogen-bonded turn), S (bend), or '-' (coil). The assignment is computed from backbone hydrogen-bond geometry via the Kabsch–Sander algorithm.

  · P-SEA three-state annotation labels each residue as helix, strand, or coil based purely on the geometry of the Cα trace. I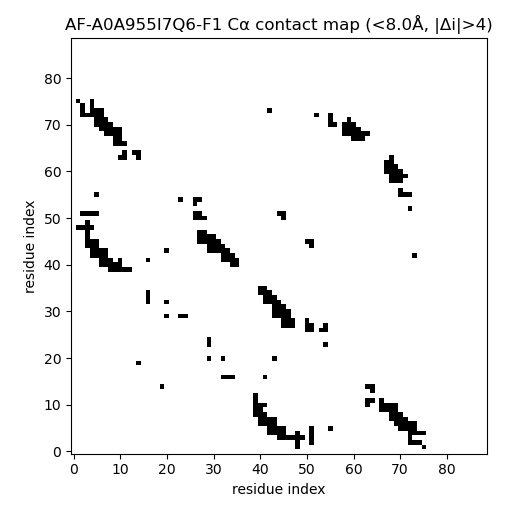t serves as a fallback when the full backbone (and thus DSSP) is unavailable.

Summarize the fold with a handful of shape descriptors and a per-residue structural alphabet.

  · Radius of gyration (Rg) is the root-mean-square distance of Cα atoms from their centroid — a single number for overall size and compactness. A globular domain of N residues has Rg ≈ 2.2·N^0.38 Å; an extended or disordered chain has a much larger Rg. The Cα contact count is the number of residue pairs whose Cα atoms are within 8 Å and are more than four positions apart in sequence — a standard proxy for tertiary packing density. The bounding box is the smallest axis-aligned box enclosing all Cα atoms.

  · Foldseek's 3Di representation compresses backbone geometry into a per-residue letter 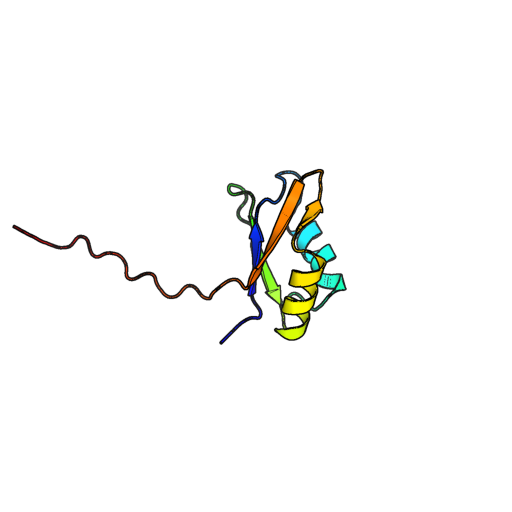drawn from a learned twenty-state alphabet. I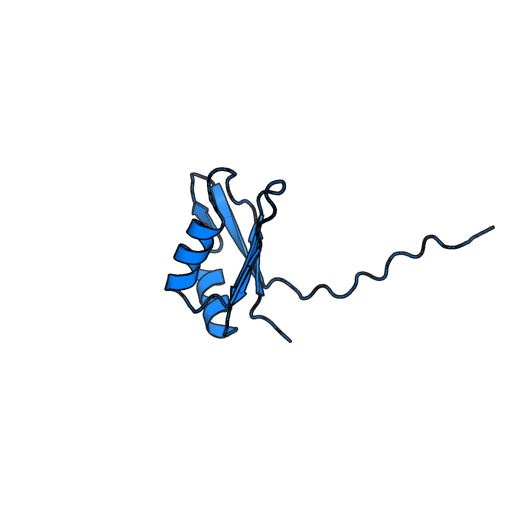t captures the tertiary interaction pattern around each residue — which residues are packed against it in space, regardless of where they are in sequence.

  · Accessible surface area quantifies burial. A residue with SASA near zero is packed into the hydrophobic core; one with SASA >100 Å² sits on the surface. Computed here via the Shrake–Rupley numerical algorithm with a 1.4 Å probe.

Ask how reliable the model is.

  · For AlphaFold models, the B-factor field carries pLDDT — the model's own estimate of local accuracy on a 0–100 scale. Regions with pLDDT<50 should be treated as essentially unmodeled; they often correspond to intrinsically disordered segments.

  · For experimental (PDB) structures, the B-factor (temperature factor) quantifies the positional spread of each atom in the crystal — a combination of thermal vibration and static disorder — in units of Å². High B-factors mark flexible loops or poorly resolved regions; low B-factors mark the rigid, well-ordered core.

  · PAE(i, j) answers: if I align the predicted and true structu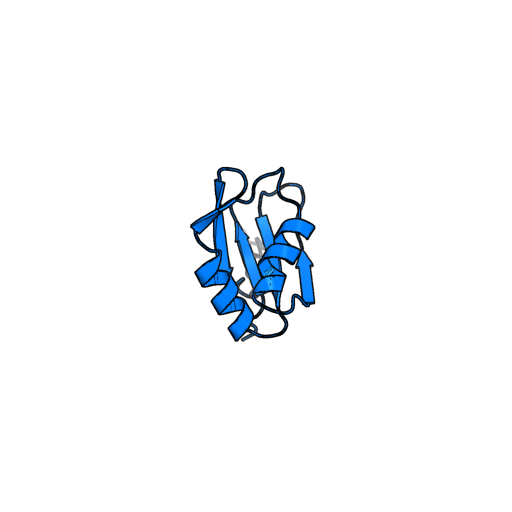res on residue i, how far off (in Å) do I expect residue j to be? A block-diagonal PAE matrix with low values on the blocks and high values off-diagonal is the signature of a multi-domain protein with confidently predicted domains but uncertain inter-domain orientation.

Place it in context: what it resembles, what it is annotated as, and how it looks.

  · Structural nearest neighbors (via Foldseek easy-search vs the PDB). Reported per hit: target PDB id, E-value, and alignment TM-score. A TM-score above ~0.5 is the conventional threshold for 'same fold'.

  · Functional annotations link the protein to curated databases. InterPro entries identify conserved domains and families by matching the sequence against member-database signatures (Pfam, PROSITE, CDD, …). Gene Ontology (GO) terms describe molecular function, biological process, and cellular component in a controlled vocabulary. CATH places the structure in a hierarchical fold classification (Class/Architecture/Topology/Homologous-superfamily). The organism is the source species.

  · Plot images: a contact map (which residues are close in 3D, as an N×N binary image), a Ramachandran scatter (backbone torsion angles, revealing secondary-structure composition at a glance), and — for AlphaFold structures — a PAE heatmap (pairwise prediction confidence).

  · Structure images are PyMOL renders from six orthogonal camera directions. Cartoon representation draws helices as coils and strands as arrows; sticks shows the backbone as bonds; surface shows the solvent-excluded envelope. Rainbow coloring maps sequence position to hue (blue→red, N→C); chain coloring assigns a distinct color per polypeptide.